Protein AF-A0A370EB20-F1 (afdb_monomer_lite)

Secondary structure (DSSP, 8-state):
----HHHHHHHHHHHHHHHHHHHHHHHHHHHHHHHHHH---HHHHHHHHHHHHHHHHHHHHHHHHHHHHTT---

Structure (mmCIF, N/CA/C/O backbone):
data_AF-A0A370EB20-F1
#
_entry.id   AF-A0A370EB20-F1
#
loop_
_atom_site.group_PDB
_atom_site.id
_atom_site.type_symbol
_atom_site.label_atom_id
_atom_site.label_alt_id
_atom_site.label_comp_id
_atom_site.label_asym_id
_atom_site.label_entity_id
_atom_site.label_seq_id
_atom_site.pdbx_PDB_ins_code
_atom_site.Cartn_x
_atom_site.Cartn_y
_atom_site.Cartn_z
_atom_site.occupancy
_atom_site.B_iso_or_equiv
_atom_site.auth_seq_id
_atom_site.auth_comp_id
_atom_site.auth_asym_id
_atom_site.auth_atom_id
_atom_site.pdbx_PDB_model_num
ATOM 1 N N . MET A 1 1 ? -29.918 10.240 27.989 1.00 46.91 1 MET A N 1
ATOM 2 C CA . MET A 1 1 ? -29.068 9.539 27.003 1.00 46.91 1 MET A CA 1
ATOM 3 C C . MET A 1 1 ? -27.901 10.457 26.660 1.00 46.91 1 MET A C 1
ATOM 5 O O . MET A 1 1 ? -28.098 11.425 25.943 1.00 46.91 1 MET A O 1
ATOM 9 N N . HIS A 1 2 ? -26.732 10.246 27.270 1.00 57.62 2 HIS A N 1
ATOM 10 C CA . HIS A 1 2 ? -25.562 11.112 27.075 1.00 57.62 2 HIS A CA 1
ATOM 11 C C . HIS A 1 2 ? -24.719 10.527 25.936 1.00 57.62 2 HIS A C 1
ATOM 13 O O . HIS A 1 2 ? -24.003 9.546 26.128 1.00 57.62 2 HIS A O 1
ATOM 19 N N . ILE A 1 3 ? -24.861 11.068 24.726 1.00 65.69 3 ILE A N 1
ATOM 20 C CA . ILE A 1 3 ? -24.042 10.648 23.585 1.00 65.69 3 ILE A CA 1
ATOM 21 C C . ILE A 1 3 ? -22.634 11.200 23.813 1.00 65.69 3 ILE A C 1
ATOM 23 O O . ILE A 1 3 ? -22.425 12.411 23.852 1.00 65.69 3 ILE A O 1
ATOM 27 N N . ASN A 1 4 ? -21.660 10.309 23.999 1.00 69.31 4 ASN A N 1
ATOM 28 C CA . ASN A 1 4 ? -20.264 10.692 24.151 1.00 69.31 4 ASN A CA 1
ATOM 29 C C . ASN A 1 4 ? -19.667 10.999 22.767 1.00 69.31 4 ASN A C 1
ATOM 31 O O . ASN A 1 4 ? -19.223 10.106 22.046 1.00 69.31 4 ASN A O 1
ATOM 35 N N . ILE A 1 5 ? -19.678 12.281 22.399 1.00 67.88 5 ILE A N 1
ATOM 36 C CA . ILE A 1 5 ? -19.214 12.796 21.100 1.00 67.88 5 ILE A CA 1
ATOM 37 C C . ILE A 1 5 ? -17.729 12.451 20.849 1.00 67.88 5 ILE A C 1
ATOM 39 O O . ILE A 1 5 ? -17.323 12.244 19.705 1.00 67.88 5 ILE A O 1
ATOM 43 N N . GLN A 1 6 ? -16.929 12.279 21.910 1.00 67.50 6 GLN A N 1
ATOM 44 C CA . GLN A 1 6 ? -15.522 11.874 21.803 1.00 67.50 6 GLN A CA 1
ATOM 45 C C . GLN A 1 6 ? -15.366 10.435 21.282 1.00 67.50 6 GLN A C 1
ATOM 47 O O . GLN A 1 6 ? -14.438 10.158 20.522 1.00 67.50 6 GLN A O 1
ATOM 52 N N . ASN A 1 7 ? -16.294 9.526 21.610 1.00 60.16 7 ASN A N 1
ATOM 53 C CA . ASN A 1 7 ? -16.277 8.152 21.095 1.00 60.16 7 ASN A CA 1
ATOM 54 C C . ASN A 1 7 ? -16.671 8.082 19.612 1.00 60.16 7 ASN A C 1
ATOM 56 O O . ASN A 1 7 ? -16.049 7.330 18.865 1.00 60.16 7 ASN A O 1
ATOM 60 N N . LEU A 1 8 ? -17.616 8.911 19.147 1.00 58.28 8 LEU A N 1
ATOM 61 C CA . LEU A 1 8 ? -17.959 8.978 17.717 1.00 58.28 8 LEU A CA 1
ATOM 62 C C . LEU A 1 8 ? -16.782 9.454 16.847 1.00 58.28 8 LEU A C 1
ATOM 64 O O . LEU A 1 8 ? -16.591 8.948 15.738 1.00 58.28 8 LEU A O 1
ATOM 68 N N . TYR A 1 9 ? -15.976 10.401 17.336 1.00 61.00 9 TYR A N 1
ATOM 69 C CA . TYR A 1 9 ? -14.780 10.857 16.621 1.00 61.00 9 TYR A CA 1
ATOM 70 C C . TYR A 1 9 ? -13.679 9.781 16.606 1.00 61.00 9 TYR A C 1
ATOM 72 O O . TYR A 1 9 ? -13.106 9.484 15.554 1.00 61.00 9 TYR A O 1
ATOM 80 N N . LYS A 1 10 ? -13.437 9.123 17.751 1.00 59.62 10 LYS A N 1
ATOM 81 C CA . LYS A 1 10 ? -12.424 8.060 17.891 1.00 59.62 10 LYS A CA 1
ATOM 82 C C . LYS A 1 10 ? -12.705 6.829 17.015 1.00 59.62 10 LYS A C 1
ATOM 84 O O . LYS A 1 10 ? -11.760 6.208 16.534 1.00 59.62 10 LYS A O 1
ATOM 89 N N . MET A 1 11 ? -13.975 6.482 16.790 1.00 64.19 11 MET A N 1
ATOM 90 C CA . MET A 1 11 ? -14.381 5.301 16.009 1.00 64.19 11 MET A CA 1
ATOM 91 C C . MET A 1 11 ? -14.234 5.484 14.488 1.00 64.19 11 MET A C 1
ATOM 93 O O . MET A 1 11 ? -13.873 4.538 13.790 1.00 64.19 11 MET A O 1
ATOM 97 N N . ASN A 1 12 ? -14.443 6.694 13.957 1.00 68.88 12 ASN A N 1
ATOM 98 C CA . ASN A 1 12 ? -14.301 6.957 12.517 1.00 68.88 12 ASN A CA 1
ATOM 99 C C . ASN A 1 12 ? -12.838 7.031 12.066 1.00 68.88 12 ASN A C 1
ATOM 101 O O . ASN A 1 12 ? -12.496 6.556 10.982 1.00 68.88 12 ASN A O 1
ATOM 105 N N . LEU A 1 13 ? -11.962 7.581 12.910 1.00 73.31 13 LEU A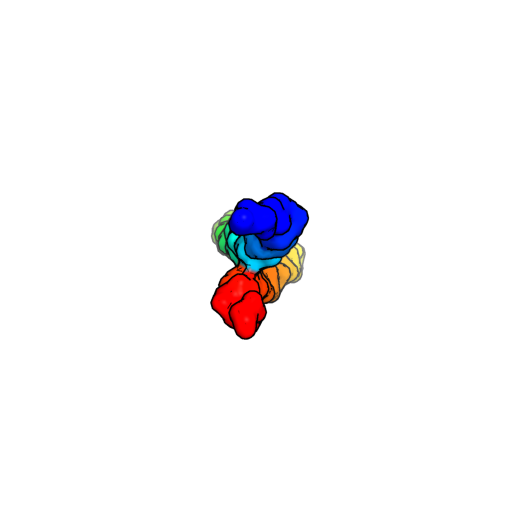 N 1
ATOM 106 C CA . LEU A 1 13 ? -10.553 7.768 12.576 1.00 73.31 13 LEU A CA 1
ATOM 107 C C . LEU A 1 13 ? -9.850 6.433 12.288 1.00 73.31 13 LEU A C 1
ATOM 109 O O . LEU A 1 13 ? -9.134 6.314 11.295 1.00 73.31 13 LEU A O 1
ATOM 113 N N . LYS A 1 14 ? -10.124 5.402 13.097 1.00 69.94 14 LYS A N 1
ATOM 114 C CA . LYS A 1 14 ? -9.554 4.058 12.923 1.00 69.94 14 LYS A CA 1
ATOM 115 C C . LYS A 1 14 ? -9.871 3.466 11.537 1.00 69.94 14 LYS A C 1
ATOM 117 O O . LYS A 1 14 ? -8.976 2.969 10.859 1.00 69.94 14 LYS A O 1
ATOM 122 N N . ARG A 1 15 ? -11.117 3.596 11.070 1.00 76.94 15 ARG A N 1
ATOM 123 C CA . ARG A 1 15 ? -11.559 3.108 9.751 1.00 76.94 15 ARG A CA 1
ATOM 124 C C . ARG A 1 15 ? -11.015 3.950 8.589 1.00 76.94 15 ARG A C 1
ATOM 126 O O . ARG A 1 15 ? -10.700 3.412 7.528 1.00 76.94 15 ARG A O 1
ATOM 133 N N . ILE A 1 16 ? -10.882 5.260 8.793 1.00 84.50 16 ILE A N 1
ATOM 134 C CA . ILE A 1 16 ? -10.374 6.211 7.794 1.00 84.50 16 ILE A CA 1
ATOM 135 C C . ILE A 1 16 ? -8.889 5.981 7.496 1.00 84.50 16 ILE A C 1
ATOM 137 O O . ILE A 1 16 ? -8.508 5.997 6.328 1.00 84.50 16 ILE A O 1
ATOM 141 N N . PHE A 1 17 ? -8.066 5.678 8.505 1.00 85.56 17 PHE A N 1
ATOM 142 C CA . PHE A 1 17 ? -6.651 5.347 8.289 1.00 85.56 17 PHE A CA 1
ATOM 143 C C . PHE A 1 17 ? -6.470 4.132 7.376 1.00 85.56 17 PHE A C 1
ATOM 145 O O . PHE A 1 17 ? -5.668 4.179 6.445 1.00 85.56 17 PHE A O 1
ATOM 152 N N . GLY A 1 18 ? -7.250 3.069 7.597 1.00 88.94 18 GLY A N 1
ATOM 153 C CA . GLY A 1 18 ? -7.220 1.889 6.736 1.00 88.94 18 GLY A CA 1
ATOM 154 C C . GLY A 1 18 ? -7.656 2.209 5.306 1.00 88.94 18 GLY A C 1
ATOM 155 O O . GLY A 1 18 ? -6.967 1.842 4.357 1.00 88.94 18 GLY A O 1
ATOM 156 N N . ALA A 1 19 ? -8.756 2.947 5.136 1.00 89.25 19 ALA A N 1
ATOM 157 C CA . ALA A 1 19 ? -9.260 3.317 3.813 1.00 89.25 19 ALA A CA 1
ATOM 158 C C . ALA A 1 19 ? -8.245 4.159 3.018 1.00 89.25 19 ALA A C 1
ATOM 160 O O . ALA A 1 19 ? -7.956 3.841 1.864 1.00 89.25 19 ALA A O 1
ATOM 161 N N . ILE A 1 20 ? -7.646 5.175 3.649 1.00 90.94 20 ILE A N 1
ATOM 162 C CA . ILE A 1 20 ? -6.612 6.017 3.029 1.00 90.94 20 ILE A CA 1
ATOM 163 C C . ILE A 1 20 ? -5.383 5.181 2.664 1.00 90.94 20 ILE A C 1
ATOM 165 O O . ILE A 1 20 ? -4.886 5.282 1.543 1.00 90.94 20 ILE A O 1
ATOM 169 N N . LEU A 1 21 ? -4.915 4.319 3.573 1.00 91.94 21 LEU A N 1
ATOM 170 C CA . LEU A 1 21 ? -3.744 3.474 3.333 1.00 91.94 21 LEU A CA 1
ATOM 171 C C . LEU A 1 21 ? -3.973 2.492 2.174 1.00 91.94 21 LEU A C 1
ATOM 173 O O . LEU A 1 21 ? -3.072 2.259 1.371 1.00 91.94 21 LEU A O 1
ATOM 177 N N . THR A 1 22 ? -5.199 1.979 2.036 1.00 91.88 22 THR A N 1
ATOM 178 C CA . THR A 1 22 ? -5.572 1.087 0.929 1.00 91.88 22 THR A CA 1
ATOM 179 C C . THR A 1 22 ? -5.560 1.828 -0.408 1.00 91.88 22 THR A C 1
ATOM 181 O O . THR A 1 22 ? -4.996 1.328 -1.380 1.00 91.88 22 THR A O 1
ATOM 184 N N . ILE A 1 23 ? -6.120 3.043 -0.455 1.00 94.19 23 ILE A N 1
ATOM 185 C CA . ILE A 1 23 ? -6.102 3.895 -1.656 1.00 94.19 23 ILE A CA 1
ATOM 186 C C . ILE A 1 23 ? -4.658 4.241 -2.044 1.00 94.19 23 ILE A C 1
ATOM 188 O O . ILE A 1 23 ? -4.292 4.108 -3.211 1.00 94.19 23 ILE A O 1
ATOM 192 N N . LEU A 1 24 ? -3.812 4.609 -1.077 1.00 94.62 24 LEU A N 1
ATOM 193 C CA . LEU A 1 24 ? -2.387 4.870 -1.313 1.00 94.62 24 LEU A CA 1
ATOM 194 C C . LEU A 1 24 ? -1.644 3.638 -1.848 1.00 94.62 24 LEU A C 1
ATOM 196 O O . LEU A 1 24 ? -0.816 3.769 -2.753 1.00 94.62 24 LEU A O 1
ATOM 200 N N . GLY A 1 25 ? -1.954 2.447 -1.328 1.00 94.56 25 GLY A N 1
ATOM 201 C CA . GLY A 1 25 ? -1.410 1.184 -1.828 1.00 94.56 25 GLY A CA 1
ATOM 202 C C . GLY A 1 25 ? -1.773 0.939 -3.294 1.00 94.56 25 GLY A C 1
ATOM 203 O O . GLY A 1 25 ? -0.892 0.659 -4.105 1.00 94.56 25 GLY A O 1
ATOM 204 N N . VAL A 1 26 ? -3.045 1.133 -3.662 1.00 95.38 26 VAL A N 1
ATOM 205 C CA . VAL A 1 26 ? -3.510 0.990 -5.054 1.00 95.38 26 VAL A CA 1
ATOM 206 C C . VAL A 1 26 ? -2.817 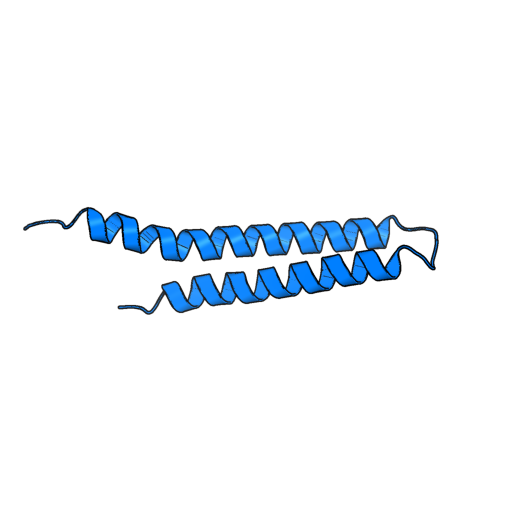1.992 -5.978 1.00 95.38 26 VAL A C 1
ATOM 208 O O . VAL A 1 26 ? -2.301 1.595 -7.020 1.00 95.38 26 VAL A O 1
ATOM 211 N N . VAL A 1 27 ? -2.742 3.269 -5.592 1.00 95.94 27 VAL A N 1
ATOM 212 C CA . VAL A 1 27 ? -2.058 4.303 -6.391 1.00 95.94 27 VAL A CA 1
ATOM 213 C C . VAL A 1 27 ? -0.582 3.950 -6.598 1.00 95.94 27 VAL A C 1
ATOM 215 O O . VAL A 1 27 ? -0.077 4.063 -7.712 1.00 95.94 27 VAL A O 1
ATOM 218 N N . SER A 1 28 ? 0.094 3.457 -5.558 1.00 93.00 28 SER A N 1
ATOM 219 C CA . SER A 1 28 ? 1.503 3.050 -5.639 1.00 93.00 28 SER A CA 1
ATOM 220 C C . SER A 1 28 ? 1.710 1.847 -6.564 1.00 93.00 28 SER A C 1
ATOM 222 O O . SER A 1 28 ? 2.656 1.842 -7.348 1.00 93.00 28 SER A O 1
ATOM 224 N N . LEU A 1 29 ? 0.814 0.853 -6.529 1.00 94.00 29 LEU A N 1
ATOM 225 C CA . LEU A 1 29 ? 0.861 -0.310 -7.424 1.00 94.00 29 LEU A CA 1
ATOM 226 C C . LEU A 1 29 ? 0.623 0.082 -8.888 1.00 94.00 29 LEU A C 1
ATOM 228 O O . LEU A 1 29 ? 1.340 -0.382 -9.774 1.00 94.00 29 LEU A O 1
ATOM 232 N N . VAL A 1 30 ? -0.339 0.973 -9.142 1.00 94.38 30 VAL A N 1
ATOM 233 C CA . VAL A 1 30 ? -0.595 1.506 -10.489 1.00 94.38 30 VAL A CA 1
ATOM 234 C C . VAL A 1 30 ? 0.611 2.304 -10.989 1.00 94.38 30 VAL A C 1
ATOM 236 O O . VAL A 1 30 ? 1.019 2.144 -12.137 1.00 94.38 30 VAL A O 1
ATOM 239 N N . TYR A 1 31 ? 1.230 3.114 -10.130 1.00 90.75 31 TYR A N 1
ATOM 240 C CA . TYR A 1 31 ? 2.427 3.874 -10.486 1.00 90.75 31 TYR A CA 1
ATOM 241 C C . TYR A 1 31 ? 3.637 2.968 -10.758 1.00 90.75 31 TYR A C 1
ATOM 243 O O . TYR A 1 31 ? 4.369 3.195 -11.720 1.00 90.75 31 TYR A O 1
ATOM 251 N N . ALA A 1 32 ? 3.814 1.899 -9.976 1.00 90.31 32 ALA A N 1
ATOM 252 C CA . ALA A 1 32 ? 4.843 0.893 -10.226 1.00 90.31 32 ALA A CA 1
ATOM 253 C C . ALA A 1 32 ? 4.644 0.211 -11.591 1.00 90.31 32 ALA A C 1
ATOM 255 O O . ALA A 1 32 ? 5.603 0.067 -12.345 1.00 90.31 32 ALA A O 1
ATOM 256 N N . ALA A 1 33 ? 3.401 -0.147 -11.937 1.00 87.69 33 ALA A N 1
ATOM 257 C CA . ALA A 1 33 ? 3.061 -0.722 -13.239 1.00 87.69 33 ALA A CA 1
ATOM 258 C C . ALA A 1 33 ? 3.303 0.264 -14.393 1.00 87.69 33 ALA A C 1
ATOM 260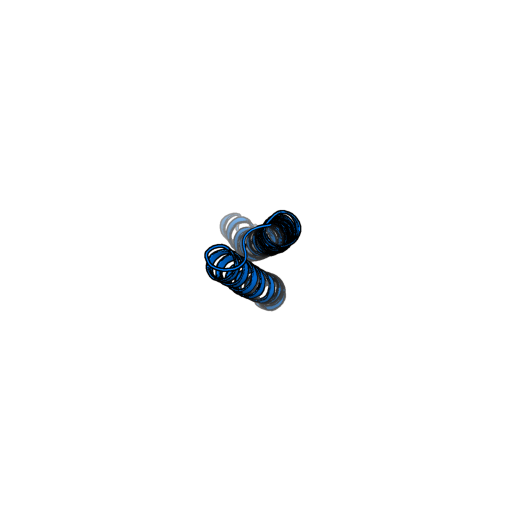 O O . ALA A 1 33 ? 3.815 -0.132 -15.438 1.00 87.69 33 ALA A O 1
ATOM 261 N N . TYR A 1 34 ? 2.987 1.548 -14.196 1.00 88.75 34 TYR A N 1
ATOM 262 C CA . TYR A 1 34 ? 3.266 2.597 -15.175 1.00 88.75 34 TYR A CA 1
ATOM 263 C C . TYR A 1 34 ? 4.769 2.759 -15.421 1.00 88.75 34 TYR A C 1
ATOM 265 O O . TYR A 1 34 ? 5.198 2.755 -16.571 1.00 88.75 34 TYR A O 1
ATOM 273 N N . ILE A 1 35 ? 5.576 2.849 -14.357 1.00 86.31 35 ILE A N 1
ATOM 274 C CA . ILE A 1 35 ? 7.038 2.920 -14.477 1.00 86.31 35 ILE A CA 1
ATOM 275 C C . ILE A 1 35 ? 7.559 1.684 -15.209 1.00 86.31 35 ILE A C 1
ATOM 277 O O . ILE A 1 35 ? 8.279 1.834 -16.189 1.00 86.31 35 ILE A O 1
ATOM 281 N N . PHE A 1 36 ? 7.146 0.485 -14.795 1.00 84.31 36 PHE A N 1
ATOM 282 C CA . PHE A 1 36 ? 7.569 -0.762 -15.430 1.00 84.31 36 PHE A CA 1
ATOM 283 C C . PHE A 1 36 ? 7.261 -0.799 -16.934 1.00 84.31 36 PHE A C 1
ATOM 285 O O . PHE A 1 36 ? 8.105 -1.207 -17.728 1.00 84.31 36 PHE A O 1
ATOM 292 N N . ALA A 1 37 ? 6.067 -0.345 -17.331 1.00 82.69 37 ALA A N 1
ATOM 293 C CA . ALA A 1 37 ? 5.632 -0.330 -18.725 1.00 82.69 37 ALA A CA 1
ATOM 294 C C . ALA A 1 37 ? 6.359 0.726 -19.577 1.00 82.69 37 ALA A C 1
ATOM 296 O O . ALA A 1 37 ? 6.587 0.494 -20.762 1.00 82.69 37 ALA A O 1
ATOM 297 N N . ASN A 1 38 ? 6.734 1.870 -18.991 1.00 79.19 38 ASN A N 1
ATOM 298 C CA . ASN A 1 38 ? 7.388 2.970 -19.710 1.00 79.19 38 ASN A CA 1
ATOM 299 C C . ASN A 1 38 ? 8.925 2.908 -19.695 1.00 79.19 38 ASN A C 1
ATOM 301 O O . ASN A 1 38 ? 9.576 3.734 -20.336 1.00 79.19 38 ASN A O 1
ATOM 305 N N . THR A 1 39 ? 9.538 1.973 -18.966 1.00 69.12 39 THR A N 1
ATOM 306 C CA . THR A 1 39 ? 11.002 1.893 -18.869 1.00 69.12 39 THR A CA 1
ATOM 307 C C . THR A 1 39 ? 11.618 1.096 -20.018 1.00 69.12 39 THR A C 1
ATOM 309 O O . THR A 1 39 ? 11.409 -0.106 -20.130 1.00 69.12 39 THR A O 1
ATOM 312 N N . SER A 1 40 ? 12.410 1.769 -20.863 1.00 62.94 40 SER A N 1
ATOM 313 C CA . SER A 1 40 ? 13.078 1.180 -22.042 1.00 62.94 40 SER A CA 1
ATOM 314 C C . SER A 1 40 ? 14.537 0.750 -21.803 1.00 62.94 40 SER A C 1
ATOM 316 O O . SER A 1 40 ? 15.094 0.007 -22.605 1.00 62.94 40 SER A O 1
ATOM 318 N N . THR A 1 41 ? 15.180 1.203 -20.719 1.00 63.31 41 THR A N 1
ATOM 319 C CA . THR A 1 41 ? 16.581 0.883 -20.376 1.00 63.31 41 THR A CA 1
ATOM 320 C C . THR A 1 41 ? 16.659 -0.032 -19.150 1.00 63.31 41 THR A C 1
ATOM 322 O O . THR A 1 41 ? 16.186 0.313 -18.065 1.00 63.31 41 THR A O 1
ATOM 325 N N . ALA A 1 42 ? 17.257 -1.213 -19.339 1.00 63.44 42 ALA A N 1
ATOM 326 C CA . ALA A 1 42 ? 17.102 -2.393 -18.483 1.00 63.44 42 ALA A CA 1
ATOM 327 C C . ALA A 1 42 ? 17.696 -2.290 -17.060 1.00 63.44 42 ALA A C 1
ATOM 329 O O . ALA A 1 42 ? 17.153 -2.875 -16.130 1.00 63.44 42 ALA A O 1
ATOM 330 N N . GLU A 1 43 ? 18.775 -1.533 -16.844 1.00 60.50 43 GLU A N 1
ATOM 331 C CA . GLU A 1 43 ? 19.627 -1.777 -15.662 1.00 60.50 43 GLU A CA 1
ATOM 332 C C . GLU A 1 43 ? 19.352 -0.871 -14.444 1.00 60.50 43 GLU A C 1
ATOM 334 O O . GLU A 1 43 ? 19.514 -1.300 -13.302 1.00 60.50 43 GLU A O 1
ATOM 339 N N . GLN A 1 44 ? 18.892 0.374 -14.630 1.00 58.06 44 GLN A N 1
ATOM 340 C CA . GLN A 1 44 ? 18.637 1.294 -13.501 1.00 58.06 44 GLN A CA 1
ATOM 341 C C . GLN A 1 44 ? 17.170 1.341 -13.044 1.00 58.06 44 GLN A C 1
ATOM 343 O O . GLN A 1 44 ? 16.888 1.770 -11.927 1.00 58.06 44 GLN A O 1
ATOM 348 N N . ASN A 1 45 ? 16.237 0.842 -13.858 1.00 64.19 45 ASN A N 1
ATOM 349 C CA . ASN A 1 45 ? 14.797 1.013 -13.635 1.00 64.19 45 ASN A CA 1
ATOM 350 C C . ASN A 1 45 ? 14.119 -0.154 -12.898 1.00 64.19 45 ASN A C 1
ATOM 352 O O . ASN A 1 45 ? 13.046 -0.000 -12.307 1.00 64.19 45 ASN A O 1
ATOM 356 N N . ILE A 1 46 ? 14.754 -1.327 -12.882 1.00 76.19 46 ILE A N 1
ATOM 357 C CA . ILE A 1 46 ? 14.216 -2.516 -12.213 1.00 76.19 46 ILE A CA 1
ATOM 358 C C . ILE A 1 46 ? 14.219 -2.356 -10.690 1.00 76.19 46 ILE A C 1
ATOM 360 O O . ILE A 1 46 ? 13.248 -2.723 -10.032 1.00 76.19 46 ILE A O 1
ATOM 364 N N . LYS A 1 47 ? 15.259 -1.732 -10.120 1.00 79.56 47 LYS A N 1
ATOM 365 C CA . LYS A 1 47 ? 15.336 -1.485 -8.671 1.00 79.56 47 LYS A CA 1
ATOM 366 C C . LYS A 1 47 ? 14.207 -0.570 -8.201 1.00 79.56 47 LYS A C 1
ATOM 368 O O . LYS A 1 47 ? 13.527 -0.897 -7.235 1.00 79.56 47 LYS A O 1
ATOM 373 N N . THR A 1 48 ? 13.978 0.543 -8.894 1.00 81.75 48 THR A N 1
ATOM 374 C CA . THR A 1 48 ? 12.899 1.490 -8.575 1.00 81.75 48 THR A CA 1
ATOM 375 C C . THR A 1 48 ? 11.529 0.850 -8.736 1.00 81.75 48 THR A C 1
ATOM 377 O O . THR A 1 48 ? 10.703 0.970 -7.835 1.00 81.75 48 THR A O 1
ATOM 380 N N . THR A 1 49 ? 11.302 0.102 -9.815 1.00 86.25 49 THR A N 1
ATOM 381 C CA . THR A 1 49 ? 10.034 -0.613 -10.024 1.00 86.25 49 THR A CA 1
ATOM 382 C C . THR A 1 49 ? 9.746 -1.610 -8.904 1.00 86.25 49 THR A C 1
ATOM 384 O O . THR A 1 49 ? 8.641 -1.623 -8.364 1.00 86.25 49 THR A O 1
ATOM 387 N N . ILE A 1 50 ? 10.737 -2.420 -8.515 1.00 88.44 50 ILE A N 1
ATOM 388 C CA . ILE A 1 50 ? 10.585 -3.399 -7.432 1.00 88.44 50 ILE A CA 1
ATOM 389 C C . ILE A 1 50 ? 10.309 -2.691 -6.105 1.00 88.44 50 ILE A C 1
ATOM 391 O O . ILE A 1 50 ? 9.432 -3.125 -5.365 1.00 88.44 50 ILE A O 1
ATOM 395 N N . ILE A 1 51 ? 10.998 -1.585 -5.814 1.00 89.12 51 ILE A N 1
ATOM 396 C CA . ILE A 1 51 ? 10.763 -0.806 -4.592 1.00 89.12 51 ILE A CA 1
ATOM 397 C C . ILE A 1 51 ? 9.320 -0.288 -4.552 1.00 89.12 51 ILE A C 1
ATOM 399 O O . ILE A 1 51 ? 8.625 -0.534 -3.568 1.00 89.12 51 ILE A O 1
ATOM 403 N N . TYR A 1 52 ? 8.838 0.370 -5.612 1.00 89.69 52 TYR A N 1
ATOM 404 C CA . TYR A 1 52 ? 7.461 0.880 -5.654 1.00 89.69 52 TYR A CA 1
ATOM 405 C C . TYR A 1 52 ? 6.417 -0.243 -5.651 1.00 89.69 52 TYR A C 1
ATOM 407 O O . TYR A 1 52 ? 5.386 -0.114 -4.991 1.00 89.69 52 TYR A O 1
ATOM 415 N N . GLY A 1 53 ? 6.696 -1.363 -6.321 1.00 92.00 53 GLY A N 1
ATOM 416 C CA . GLY A 1 53 ? 5.831 -2.541 -6.323 1.00 92.00 53 GLY A CA 1
ATOM 417 C C . GLY A 1 53 ? 5.712 -3.175 -4.937 1.00 92.00 53 GLY A C 1
ATOM 418 O O . GLY A 1 53 ? 4.602 -3.391 -4.455 1.00 92.00 53 GLY A O 1
ATOM 419 N N . VAL A 1 54 ? 6.839 -3.416 -4.260 1.00 94.62 54 VAL A N 1
ATOM 420 C CA . VAL A 1 5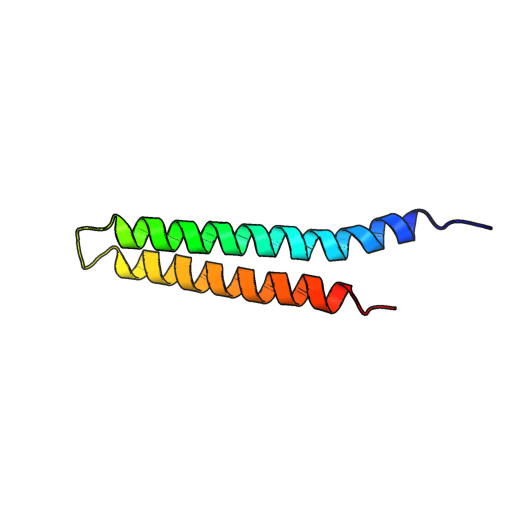4 ? 6.870 -4.002 -2.910 1.00 94.62 54 VAL A CA 1
ATOM 421 C C . VAL A 1 54 ? 6.265 -3.045 -1.883 1.00 94.62 54 VAL A C 1
ATOM 423 O O . VAL A 1 54 ? 5.433 -3.472 -1.086 1.00 94.62 54 VAL A O 1
ATOM 426 N N . LEU A 1 55 ? 6.613 -1.754 -1.915 1.00 94.19 55 LEU A N 1
ATOM 427 C CA . LEU A 1 55 ? 6.019 -0.748 -1.026 1.00 94.19 55 LEU A CA 1
ATOM 428 C C . LEU A 1 55 ? 4.503 -0.643 -1.225 1.00 94.19 55 LEU A C 1
ATOM 430 O O . LEU A 1 55 ? 3.757 -0.662 -0.246 1.00 94.19 55 LEU A O 1
ATOM 434 N N . GLY A 1 56 ? 4.041 -0.588 -2.478 1.00 93.38 56 GLY A N 1
ATOM 435 C CA . GLY A 1 56 ? 2.618 -0.560 -2.806 1.00 93.38 56 GLY A CA 1
ATOM 436 C C . GLY A 1 56 ? 1.884 -1.802 -2.306 1.00 93.38 56 GLY A C 1
ATOM 437 O O . GLY A 1 56 ? 0.812 -1.684 -1.712 1.00 93.38 56 GLY A O 1
ATOM 438 N N . LEU A 1 57 ? 2.489 -2.983 -2.456 1.00 94.25 57 LEU A N 1
ATOM 439 C CA . LEU A 1 57 ? 1.931 -4.241 -1.963 1.00 94.25 57 LEU A CA 1
ATOM 440 C C . LEU A 1 57 ? 1.842 -4.263 -0.429 1.00 94.25 57 LEU A C 1
ATOM 442 O O . LEU A 1 57 ? 0.801 -4.620 0.122 1.00 94.25 57 LEU A O 1
ATOM 446 N N . LEU A 1 58 ? 2.902 -3.837 0.267 1.00 94.88 58 LEU A N 1
ATOM 447 C CA . LEU A 1 58 ? 2.927 -3.748 1.729 1.00 94.88 58 LEU A CA 1
ATOM 448 C C . LEU A 1 58 ? 1.852 -2.790 2.247 1.00 94.88 58 LEU A C 1
ATOM 450 O O . LEU A 1 58 ? 1.142 -3.122 3.198 1.00 94.88 58 LEU A O 1
ATOM 454 N N . PHE A 1 59 ? 1.694 -1.627 1.612 1.00 92.56 59 PHE A N 1
ATOM 455 C CA . PHE A 1 59 ? 0.678 -0.640 1.987 1.00 92.56 59 PHE A CA 1
ATOM 456 C C . PHE A 1 59 ? -0.735 -1.138 1.689 1.00 92.56 59 PHE A C 1
ATOM 458 O O . PHE A 1 59 ? -1.630 -0.946 2.506 1.00 92.56 59 PHE A O 1
ATOM 465 N N . PHE A 1 60 ? -0.938 -1.842 0.577 1.00 93.00 60 PHE A N 1
ATOM 466 C CA . PHE A 1 60 ? -2.227 -2.436 0.234 1.00 93.00 60 PHE A CA 1
ATOM 467 C C . PHE A 1 60 ? -2.650 -3.523 1.234 1.00 93.00 60 PHE A C 1
ATOM 469 O O . PHE A 1 60 ? -3.760 -3.472 1.770 1.00 93.00 60 PHE A O 1
ATOM 476 N N . ILE A 1 61 ? -1.750 -4.462 1.551 1.00 92.44 61 ILE A N 1
ATOM 477 C CA . ILE A 1 61 ? -2.004 -5.532 2.529 1.00 92.44 61 ILE A CA 1
ATOM 478 C C . ILE A 1 61 ? -2.248 -4.934 3.920 1.00 92.44 61 ILE A C 1
ATOM 480 O O . ILE A 1 61 ? -3.205 -5.313 4.597 1.00 92.44 61 ILE A O 1
ATOM 484 N N . SER A 1 62 ? -1.431 -3.958 4.327 1.00 91.44 62 SER A N 1
ATOM 485 C CA . SER A 1 62 ? -1.588 -3.262 5.610 1.00 91.44 62 SER A CA 1
ATOM 486 C C . SER A 1 62 ? -2.890 -2.459 5.677 1.00 91.44 62 SER A C 1
ATOM 488 O O . SER A 1 62 ? -3.556 -2.467 6.709 1.00 91.44 62 SER A O 1
ATOM 490 N N . GLY A 1 63 ? -3.291 -1.807 4.581 1.00 88.88 63 GLY A N 1
ATOM 491 C CA . GLY A 1 63 ? -4.543 -1.058 4.468 1.00 88.88 63 GLY A CA 1
ATOM 492 C C . GLY A 1 63 ? -5.764 -1.952 4.652 1.00 88.88 63 GLY A C 1
ATOM 493 O O . GLY A 1 63 ? -6.596 -1.679 5.518 1.00 88.88 63 GLY A O 1
ATOM 494 N N . ILE A 1 64 ?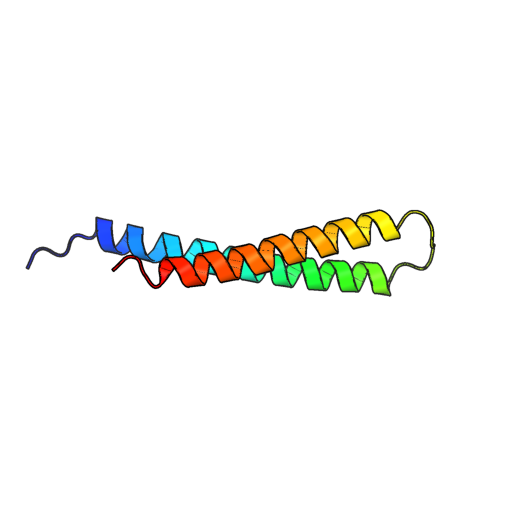 -5.825 -3.075 3.928 1.00 88.56 64 ILE A N 1
ATOM 495 C CA . ILE A 1 64 ? -6.891 -4.076 4.092 1.00 88.56 64 ILE A CA 1
ATOM 496 C C . ILE A 1 64 ? -6.887 -4.641 5.512 1.00 88.56 64 ILE A C 1
ATOM 498 O O . ILE A 1 64 ? -7.952 -4.765 6.121 1.00 88.56 64 ILE A O 1
ATOM 502 N N . GLY A 1 65 ? -5.702 -4.954 6.045 1.00 87.19 65 GLY A N 1
ATOM 503 C CA . GLY A 1 65 ? -5.524 -5.401 7.422 1.00 87.19 65 GLY A CA 1
ATOM 504 C C . GLY A 1 65 ? -6.182 -4.429 8.392 1.00 87.19 65 GLY A C 1
ATOM 505 O O . GLY A 1 65 ? -7.086 -4.826 9.120 1.00 87.19 65 GLY A O 1
ATOM 506 N N . LEU A 1 66 ? -5.827 -3.147 8.314 1.00 87.19 66 LEU A N 1
ATOM 507 C CA . LEU A 1 66 ? -6.331 -2.090 9.188 1.00 87.19 66 LEU A CA 1
ATOM 508 C C . LEU A 1 66 ? -7.842 -1.849 9.022 1.00 87.19 66 LEU A C 1
ATOM 510 O O . LEU A 1 66 ? -8.555 -1.719 10.015 1.00 87.19 66 LEU A O 1
ATOM 514 N N . VAL A 1 67 ? -8.375 -1.873 7.795 1.00 83.88 67 VAL A N 1
ATOM 515 C CA . VAL A 1 67 ? -9.834 -1.814 7.555 1.00 83.88 67 VAL A CA 1
ATOM 516 C C . VAL A 1 67 ? -10.554 -3.009 8.194 1.00 83.88 67 VAL A C 1
ATOM 518 O O . VAL A 1 67 ? -11.666 -2.858 8.698 1.00 83.88 67 VAL A O 1
ATOM 521 N N . LYS A 1 68 ? -9.929 -4.192 8.201 1.00 76.38 68 LYS A N 1
ATOM 522 C CA . LYS A 1 68 ? -10.511 -5.419 8.756 1.00 76.38 68 LYS A CA 1
ATOM 523 C C . LYS A 1 68 ? -10.441 -5.470 10.287 1.00 76.38 68 LYS A C 1
ATOM 525 O O . LYS A 1 68 ? -11.448 -5.811 10.896 1.00 76.38 68 LYS A O 1
ATOM 530 N N . THR A 1 69 ? -9.316 -5.109 10.919 1.00 71.38 69 THR A N 1
ATOM 531 C CA . THR A 1 69 ? -9.215 -5.095 12.402 1.00 71.38 69 THR A CA 1
ATOM 532 C C . THR A 1 69 ? -10.091 -4.011 13.018 1.00 71.38 69 THR A C 1
ATOM 534 O O . THR A 1 69 ? -10.595 -4.185 14.119 1.00 71.38 69 THR A O 1
ATOM 537 N N . THR A 1 70 ? -10.328 -2.910 12.305 1.00 63.62 70 THR A N 1
ATOM 538 C CA . THR A 1 70 ? -11.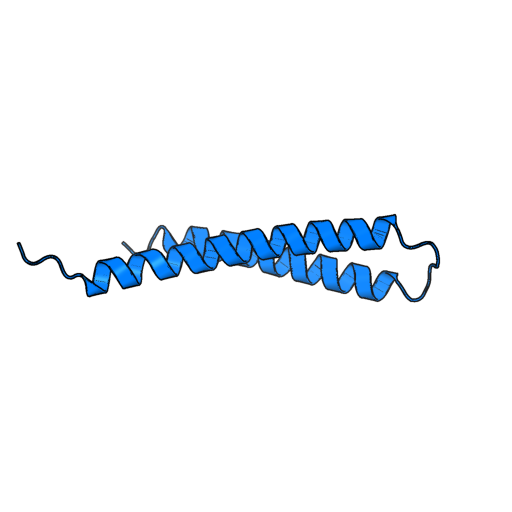183 -1.820 12.803 1.00 63.62 70 THR A CA 1
ATOM 539 C C . THR A 1 70 ? -12.676 -2.125 12.697 1.00 63.62 70 THR A C 1
ATOM 541 O O . THR A 1 70 ? -13.496 -1.314 13.126 1.00 63.62 70 THR A O 1
ATOM 544 N N . LYS A 1 71 ? -13.032 -3.303 12.162 1.00 57.94 71 LYS A N 1
ATOM 545 C CA . LYS A 1 71 ? -14.395 -3.833 12.149 1.00 57.94 71 LYS A CA 1
ATOM 546 C C . LYS A 1 71 ? -14.747 -4.622 13.423 1.00 57.94 71 LYS A C 1
ATOM 548 O O . LYS A 1 71 ? -15.932 -4.745 13.691 1.00 57.94 71 LYS A O 1
ATOM 553 N N . ASP A 1 72 ? -13.760 -5.082 14.200 1.00 49.00 72 ASP A N 1
ATOM 554 C CA . ASP A 1 72 ? -13.959 -5.906 15.409 1.00 49.00 72 ASP A CA 1
ATOM 555 C C . ASP A 1 72 ? -13.092 -5.432 16.592 1.00 49.00 72 ASP A C 1
ATOM 557 O O . ASP A 1 72 ? -12.317 -6.174 17.188 1.00 49.00 72 ASP A O 1
ATOM 561 N N . GLU A 1 73 ? -13.256 -4.167 16.968 1.00 45.59 73 GLU A N 1
ATOM 562 C CA . GLU A 1 73 ? -13.183 -3.798 18.386 1.00 45.59 73 GLU A CA 1
ATOM 563 C C . GLU A 1 73 ? -14.591 -3.356 18.801 1.00 45.59 73 GLU A C 1
ATOM 565 O O . GLU A 1 73 ? -14.886 -2.160 18.874 1.00 45.59 73 GLU A O 1
ATOM 570 N N . ALA A 1 74 ? -15.477 -4.342 18.954 1.00 44.62 74 ALA A N 1
ATOM 571 C CA . ALA A 1 74 ? -16.760 -4.225 19.639 1.00 44.62 74 ALA A CA 1
ATOM 572 C C . ALA A 1 74 ? -16.652 -4.900 21.011 1.00 44.62 74 ALA A C 1
ATOM 574 O O . ALA A 1 74 ? -15.994 -5.963 21.083 1.00 44.62 74 ALA A O 1
#

Radius of gyration: 17.8 Å; chains: 1; bounding box: 49×19×49 Å

pLDDT: mean 79.0, std 14.57, range [44.62, 95.94]

Sequence (74 aa):
MHINIQNLYKMNLKRIFGAILTILGVVSLVYAAYIFANTSTAEQNIKTTIIYGVLGLLFFISGIGLVKTTKDEA

Foldseek 3Di:
DDPPVVVVVVLVVLLVQLVVLQVQLVVLCVVLVVLVVPDPDPDPSVVVSVVSNVSSVVSNVVSVVSNVVSVPPD